Protein AF-A0A4V0WVE1-F1 (afdb_monomer_lite)

Foldseek 3Di:
DCPDPPDDDQDQDDDPVNVDDCVPRDQDLVDGDPLCVLLQNDHNPDDDPDGDQDQDPSNLVCLLPPPNNLVQLVVLLVVCVPVNLQVSLCVQQVDGDDPVVNVVLVVDRSSVSSSCSCRDSCSSRPD

Sequence (127 aa):
MRVGQVKHPWPVSKGGDRYRRGLYTFFFRGSPHPALTVFDSPDSITTCTRRLRSNTPLQALTLLNDTAFFEFAQAMEKLIAKDGIEMAFRRCVARKPAAKEIERLRKLDSLTAARVLLNLDETITRE

Radius of gyration: 17.5 Å; chains: 1; bounding box: 53×32×42 Å

pLDDT: mean 89.94, std 11.24, range [35.88, 98.44]

Structure (mmCIF, N/CA/C/O backbone):
data_AF-A0A4V0WVE1-F1
#
_entry.id   AF-A0A4V0WVE1-F1
#
loop_
_atom_site.group_PDB
_atom_site.id
_atom_site.type_symbol
_atom_site.label_atom_id
_atom_site.label_alt_id
_atom_site.label_comp_id
_atom_site.label_asym_id
_atom_site.label_entity_id
_atom_site.label_seq_id
_atom_site.pdbx_PDB_ins_code
_atom_site.Cartn_x
_atom_site.Cartn_y
_atom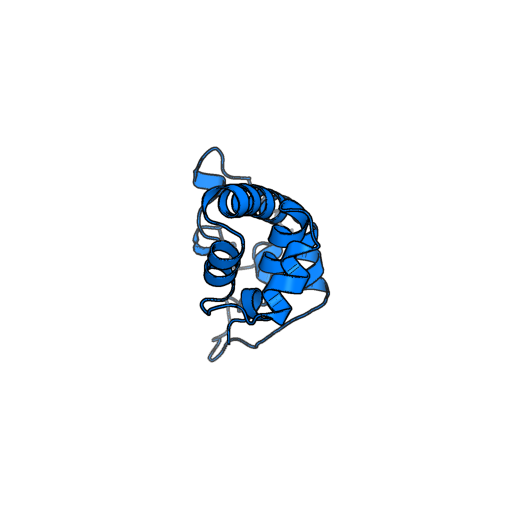_site.Cartn_z
_atom_site.occupancy
_atom_site.B_iso_or_equiv
_atom_site.auth_seq_id
_atom_site.auth_comp_id
_atom_site.auth_asym_id
_atom_site.auth_atom_id
_atom_site.pdbx_PDB_model_num
ATOM 1 N N . MET A 1 1 ? 36.741 -0.685 -22.841 1.00 35.88 1 MET A N 1
ATOM 2 C CA . MET A 1 1 ? 35.455 -0.840 -23.556 1.00 35.88 1 MET A CA 1
ATOM 3 C C . MET A 1 1 ? 34.320 -0.373 -22.654 1.00 35.88 1 MET A C 1
ATOM 5 O O . MET A 1 1 ? 33.963 -1.085 -21.727 1.00 35.88 1 MET A O 1
ATOM 9 N N . ARG A 1 2 ? 33.770 0.828 -22.878 1.00 39.84 2 ARG A N 1
ATOM 10 C CA . ARG A 1 2 ? 32.473 1.217 -22.301 1.00 39.84 2 ARG A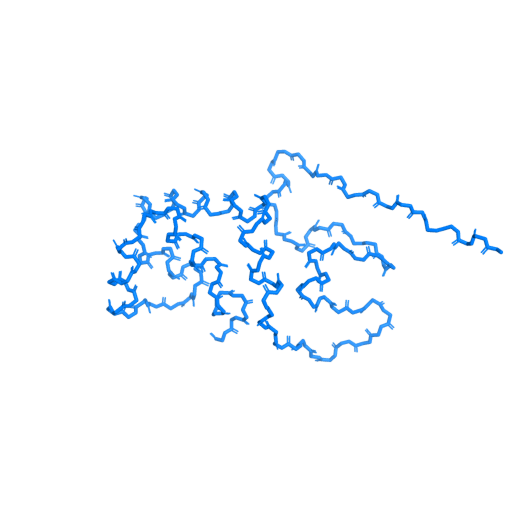 CA 1
ATOM 11 C C . ARG A 1 2 ? 31.391 0.570 -23.162 1.00 39.84 2 ARG A C 1
ATOM 13 O O . ARG A 1 2 ? 30.924 1.180 -24.117 1.00 39.84 2 ARG A O 1
ATOM 20 N N . VAL A 1 3 ? 31.047 -0.680 -22.868 1.00 46.66 3 VAL A N 1
ATOM 21 C CA . VAL A 1 3 ? 29.814 -1.276 -23.394 1.00 46.66 3 VAL A CA 1
ATOM 22 C C . VAL A 1 3 ? 28.688 -0.573 -22.637 1.00 46.66 3 VAL A C 1
ATOM 24 O O . VAL A 1 3 ? 28.456 -0.829 -21.459 1.00 46.66 3 VAL A O 1
ATOM 27 N N . GLY A 1 4 ? 28.165 0.479 -23.267 1.00 49.84 4 GLY A N 1
ATOM 28 C CA . GLY A 1 4 ? 27.380 1.522 -22.625 1.00 49.84 4 GLY A CA 1
ATOM 29 C C . GLY A 1 4 ? 26.081 0.992 -22.034 1.00 49.84 4 GLY A C 1
ATOM 30 O O . GLY A 1 4 ? 25.237 0.466 -22.753 1.00 49.84 4 GLY A O 1
ATOM 31 N N . GLN A 1 5 ? 25.895 1.202 -20.732 1.00 63.19 5 GLN A N 1
ATOM 32 C CA . GLN A 1 5 ? 24.567 1.224 -20.129 1.00 63.19 5 GLN A CA 1
ATOM 33 C C . GLN A 1 5 ? 23.750 2.310 -20.836 1.00 63.19 5 GLN A C 1
ATOM 35 O O . GLN A 1 5 ? 23.896 3.501 -20.555 1.00 63.19 5 GLN A O 1
ATOM 40 N N . VAL A 1 6 ? 22.904 1.908 -21.782 1.00 69.88 6 VAL A N 1
ATOM 41 C CA . VAL A 1 6 ? 21.861 2.786 -22.306 1.00 69.88 6 VAL A CA 1
ATOM 42 C C . VAL A 1 6 ? 20.922 3.068 -21.138 1.00 69.88 6 VAL A C 1
ATOM 44 O O . VAL A 1 6 ? 20.313 2.155 -20.583 1.00 69.88 6 VAL A O 1
ATOM 47 N N . LYS A 1 7 ? 20.841 4.330 -20.707 1.00 69.19 7 LYS A N 1
ATOM 48 C CA . LYS A 1 7 ? 19.898 4.731 -19.662 1.00 69.19 7 LYS A CA 1
ATOM 49 C C . LYS A 1 7 ? 18.491 4.589 -20.228 1.00 69.19 7 LYS A C 1
ATOM 51 O O . LYS A 1 7 ? 18.070 5.409 -21.038 1.00 69.19 7 LYS A O 1
ATOM 56 N N . HIS A 1 8 ? 17.770 3.565 -19.795 1.00 78.00 8 HIS A N 1
ATOM 57 C CA . HIS A 1 8 ? 16.367 3.401 -20.139 1.00 78.00 8 HIS A CA 1
ATOM 58 C C . HIS A 1 8 ? 15.508 4.279 -19.215 1.00 78.00 8 HIS A C 1
ATOM 60 O O . HIS A 1 8 ? 15.484 4.037 -18.005 1.00 78.00 8 HIS A O 1
ATOM 66 N N . PRO A 1 9 ? 14.844 5.334 -19.725 1.00 83.38 9 PRO A N 1
ATOM 67 C CA . PRO A 1 9 ? 13.919 6.107 -18.912 1.00 83.38 9 PRO A CA 1
ATOM 68 C C . PRO A 1 9 ? 12.655 5.287 -18.631 1.00 83.38 9 PRO A C 1
ATOM 70 O O . PRO A 1 9 ? 12.211 4.503 -19.469 1.00 83.38 9 PRO A O 1
ATOM 73 N N . TRP A 1 10 ? 12.050 5.525 -17.470 1.00 86.38 10 TRP A N 1
ATOM 74 C CA . TRP A 1 10 ? 10.749 4.979 -17.088 1.00 86.38 10 TRP A CA 1
ATOM 75 C C . TRP A 1 10 ? 9.691 6.080 -17.230 1.00 86.38 10 TRP A C 1
ATOM 77 O O . TRP A 1 10 ? 9.449 6.816 -16.271 1.00 86.38 10 TRP A O 1
ATOM 87 N N . PRO A 1 11 ? 9.115 6.292 -18.430 1.00 89.56 11 PRO A N 1
ATOM 88 C CA . PRO A 1 11 ? 8.131 7.346 -18.627 1.00 89.56 11 PRO A CA 1
ATOM 89 C C . PRO A 1 11 ? 6.859 7.037 -17.836 1.00 89.56 11 PRO A C 1
ATOM 91 O O . PRO A 1 11 ? 6.276 5.958 -17.950 1.00 89.56 11 PRO A O 1
ATOM 94 N N . VAL A 1 12 ? 6.409 8.010 -17.047 1.00 90.62 12 VAL A N 1
ATOM 95 C CA . VAL A 1 12 ? 5.158 7.895 -16.295 1.00 90.62 12 VAL A CA 1
ATOM 96 C C . VAL A 1 12 ? 3.987 7.964 -17.275 1.00 90.62 12 VAL A C 1
ATOM 98 O O . VAL A 1 12 ? 3.868 8.911 -18.056 1.00 90.62 12 VAL A O 1
ATOM 101 N N . SER A 1 13 ? 3.120 6.951 -17.238 1.00 92.62 13 SER A N 1
ATOM 102 C CA . SER A 1 13 ? 1.879 6.943 -18.022 1.00 92.62 13 SER A CA 1
ATOM 103 C C . SER A 1 13 ? 0.954 8.087 -17.587 1.00 92.62 13 SER A C 1
ATOM 105 O O . SER A 1 13 ? 0.966 8.494 -16.426 1.00 92.62 13 SER A O 1
ATOM 107 N N . LYS A 1 14 ? 0.148 8.620 -18.511 1.00 93.69 14 LYS A N 1
ATOM 108 C CA . LYS A 1 14 ? -0.763 9.749 -18.250 1.00 93.69 14 LYS A CA 1
ATOM 109 C C . LYS A 1 14 ? -2.203 9.274 -18.044 1.00 93.69 14 LYS A C 1
ATOM 111 O O . LYS A 1 14 ? -2.590 8.216 -18.528 1.00 93.69 14 LYS A O 1
ATOM 116 N N . GLY A 1 15 ? -3.011 10.090 -17.364 1.00 93.06 15 GLY A N 1
ATOM 117 C CA . GLY A 1 15 ? -4.439 9.825 -17.168 1.00 93.06 15 GLY A CA 1
ATOM 118 C C . GLY A 1 15 ? -4.706 8.510 -16.429 1.00 93.06 15 GLY A C 1
ATOM 119 O O . GLY A 1 15 ? -3.971 8.144 -15.513 1.00 93.06 15 GLY A O 1
ATOM 120 N N . GLY A 1 16 ? -5.754 7.791 -16.840 1.00 91.31 16 GLY A N 1
ATOM 121 C CA . GLY A 1 16 ? -6.148 6.520 -16.221 1.00 91.31 16 GLY A CA 1
ATOM 122 C C . GLY A 1 16 ? -5.096 5.412 -16.341 1.00 91.31 16 GLY A C 1
ATOM 123 O O . GLY A 1 16 ? -5.001 4.563 -15.456 1.00 91.31 16 GLY A O 1
ATOM 124 N N . ASP A 1 17 ? -4.249 5.455 -17.376 1.00 91.69 17 ASP A N 1
ATOM 125 C CA . ASP A 1 17 ? -3.218 4.437 -17.606 1.00 91.69 17 ASP A CA 1
ATOM 126 C C . ASP A 1 17 ? -2.157 4.387 -16.499 1.00 91.69 17 ASP A C 1
ATOM 128 O O . ASP A 1 17 ? -1.535 3.342 -16.293 1.00 91.69 17 ASP A O 1
ATOM 132 N N . ARG A 1 18 ? -1.987 5.489 -15.753 1.00 92.19 18 ARG A N 1
ATOM 133 C CA . ARG A 1 18 ? -1.086 5.584 -14.594 1.00 92.19 18 ARG A CA 1
ATOM 134 C C . ARG A 1 18 ? -1.479 4.645 -13.450 1.00 92.19 18 ARG A C 1
ATOM 136 O O . ARG A 1 18 ? -0.614 4.218 -12.696 1.00 92.19 18 ARG A O 1
ATOM 143 N N . TYR A 1 19 ? -2.766 4.317 -13.335 1.00 92.44 19 TYR A N 1
ATOM 144 C CA . TYR A 1 19 ? -3.339 3.551 -12.223 1.00 92.44 19 TYR A CA 1
ATOM 145 C C . TYR A 1 19 ? -3.667 2.100 -12.597 1.00 92.44 19 TYR A C 1
ATOM 147 O O . TYR A 1 19 ? -4.384 1.405 -11.874 1.00 92.44 19 TYR A O 1
ATOM 155 N N . ARG A 1 20 ? -3.171 1.624 -13.746 1.00 92.94 20 ARG A N 1
ATOM 156 C CA . ARG A 1 20 ? -3.330 0.224 -14.153 1.00 92.94 20 ARG A CA 1
ATOM 157 C C . ARG A 1 20 ? -2.560 -0.700 -13.213 1.00 92.94 20 ARG A C 1
ATOM 159 O O . ARG A 1 20 ? -1.629 -0.299 -12.521 1.00 92.94 20 ARG A O 1
ATOM 166 N N . ARG A 1 21 ? -2.944 -1.979 -13.213 1.00 90.12 21 ARG A N 1
ATOM 167 C CA . ARG A 1 21 ? -2.230 -3.017 -12.454 1.00 90.12 21 ARG A CA 1
ATOM 168 C C . ARG A 1 21 ? -0.755 -3.032 -12.861 1.00 90.12 21 ARG A C 1
ATOM 170 O O . ARG A 1 21 ? -0.462 -2.951 -14.051 1.00 90.12 21 ARG A O 1
ATOM 177 N N . GLY A 1 22 ? 0.144 -3.247 -11.897 1.00 87.00 22 GLY A N 1
ATOM 178 C CA . GLY A 1 22 ? 1.595 -3.309 -12.140 1.00 87.00 22 GLY A CA 1
ATOM 179 C C . GLY A 1 22 ? 2.031 -4.367 -13.165 1.00 87.00 22 GLY A C 1
ATOM 180 O O . GLY A 1 22 ? 3.117 -4.260 -13.719 1.00 87.00 22 GLY A O 1
ATOM 181 N N . LEU A 1 23 ? 1.161 -5.334 -13.486 1.00 87.69 23 LEU A N 1
ATOM 182 C CA . LEU A 1 23 ? 1.323 -6.269 -14.609 1.00 87.69 23 LEU A CA 1
ATOM 183 C C . LEU A 1 23 ? 1.536 -5.561 -15.961 1.00 87.69 23 LEU A C 1
ATOM 185 O O . LEU A 1 23 ? 2.175 -6.116 -16.845 1.00 87.69 23 LEU A O 1
ATOM 189 N N . TYR A 1 24 ? 0.999 -4.349 -16.124 1.00 91.00 24 TYR A N 1
ATOM 190 C CA . TYR A 1 24 ? 1.102 -3.556 -17.351 1.00 91.00 24 TYR A CA 1
ATOM 191 C C . TYR A 1 24 ? 2.278 -2.570 -17.343 1.00 91.00 24 TYR A C 1
ATOM 193 O O . TYR A 1 24 ? 2.406 -1.760 -18.262 1.00 91.00 24 TYR A O 1
ATOM 201 N N . THR A 1 25 ? 3.128 -2.605 -16.314 1.00 89.12 25 THR A N 1
ATOM 202 C CA . THR A 1 25 ? 4.368 -1.827 -16.298 1.00 89.12 25 THR A CA 1
ATOM 203 C C . THR A 1 25 ? 5.309 -2.386 -17.357 1.00 89.12 25 THR A C 1
ATOM 205 O O . THR A 1 25 ? 5.566 -3.589 -17.399 1.00 89.12 25 THR A O 1
ATOM 208 N N . PHE A 1 26 ? 5.825 -1.511 -18.222 1.00 87.38 26 PHE A N 1
ATOM 209 C CA . PHE A 1 26 ? 6.794 -1.903 -19.241 1.00 87.38 26 PHE A CA 1
ATOM 210 C C . PHE A 1 26 ? 8.009 -2.591 -18.596 1.00 87.38 26 PHE A C 1
ATOM 212 O O . PHE A 1 26 ? 8.450 -2.192 -17.519 1.00 87.38 26 PHE A O 1
ATOM 219 N N . PHE A 1 27 ? 8.560 -3.612 -19.251 1.00 84.56 27 PHE A N 1
ATOM 220 C CA . PHE A 1 27 ? 9.621 -4.449 -18.694 1.00 84.56 27 PHE A CA 1
ATOM 221 C C . PHE A 1 27 ? 10.811 -4.532 -19.659 1.00 84.56 27 PHE A C 1
ATOM 223 O O . PHE A 1 27 ? 10.698 -5.127 -20.731 1.00 84.56 27 PHE A O 1
ATOM 230 N N . PHE A 1 28 ? 11.968 -3.963 -19.290 1.00 84.56 28 PHE A N 1
ATOM 231 C CA . PHE A 1 28 ? 13.218 -4.237 -20.009 1.00 84.56 28 PHE A CA 1
ATOM 232 C C . PHE A 1 28 ? 13.824 -5.535 -19.485 1.00 84.56 28 PHE A C 1
ATOM 234 O O . PHE A 1 28 ? 14.069 -5.678 -18.289 1.00 84.56 28 PHE A O 1
ATOM 241 N N . ARG A 1 29 ? 14.148 -6.455 -20.399 1.00 81.88 29 ARG A N 1
ATOM 242 C CA . ARG A 1 29 ? 14.663 -7.788 -20.057 1.00 81.88 29 ARG A CA 1
ATOM 243 C C . ARG A 1 29 ? 15.901 -7.755 -19.146 1.00 81.88 29 ARG A C 1
ATOM 245 O O . ARG A 1 29 ? 15.991 -8.567 -18.234 1.00 81.88 29 ARG A O 1
ATOM 252 N N . GLY A 1 30 ? 16.830 -6.825 -19.389 1.00 82.06 30 GLY A N 1
ATOM 253 C CA . GLY A 1 30 ? 18.078 -6.689 -18.622 1.00 82.06 30 GLY A CA 1
ATOM 254 C C . GLY A 1 30 ? 18.062 -5.621 -17.523 1.00 82.06 30 GLY A C 1
ATOM 255 O O . GLY A 1 30 ? 19.062 -5.450 -16.834 1.00 82.06 30 GLY A O 1
ATOM 256 N N . SER A 1 31 ? 16.971 -4.865 -17.372 1.00 84.62 31 SER A N 1
ATOM 257 C CA . SER A 1 31 ? 16.863 -3.799 -16.370 1.00 84.62 31 SER A CA 1
ATOM 258 C C . SER A 1 31 ? 15.398 -3.647 -15.949 1.00 84.62 31 SER A C 1
ATOM 260 O O . SER A 1 31 ? 14.680 -2.814 -16.505 1.00 84.62 31 SER A O 1
ATOM 262 N N . PRO A 1 32 ? 14.907 -4.492 -15.027 1.00 85.62 32 PRO A N 1
ATOM 263 C CA . PRO A 1 32 ? 13.527 -4.412 -14.567 1.00 85.62 32 PRO A CA 1
ATOM 264 C C . PRO A 1 32 ? 13.254 -3.081 -13.855 1.00 85.62 32 PRO A C 1
ATOM 266 O O . PRO A 1 32 ? 14.163 -2.412 -13.357 1.00 85.62 32 PRO A O 1
ATOM 269 N N . HIS A 1 33 ? 11.977 -2.701 -13.791 1.00 89.44 33 HIS A N 1
ATOM 270 C CA . HIS A 1 33 ? 11.555 -1.501 -13.072 1.00 89.44 33 HIS A CA 1
ATOM 271 C C . HIS A 1 33 ? 11.980 -1.587 -11.591 1.00 89.44 33 HIS A C 1
ATOM 273 O O . HIS A 1 33 ? 11.762 -2.637 -10.983 1.00 89.44 33 HIS A O 1
ATOM 279 N N . PRO A 1 34 ? 12.508 -0.514 -10.963 1.00 89.12 34 PRO A N 1
ATOM 280 C CA . PRO A 1 34 ? 13.051 -0.575 -9.601 1.00 89.12 34 PRO A CA 1
ATOM 281 C C . PRO A 1 34 ? 12.097 -1.175 -8.560 1.00 89.12 34 PRO A C 1
ATOM 283 O O . PRO A 1 34 ? 12.512 -1.992 -7.743 1.00 89.12 34 PRO A O 1
ATOM 286 N N . ALA A 1 35 ? 10.805 -0.839 -8.629 1.00 89.56 35 ALA A N 1
ATOM 287 C CA . ALA A 1 35 ? 9.800 -1.429 -7.743 1.00 89.56 35 ALA A CA 1
ATOM 288 C C . ALA A 1 35 ? 9.694 -2.958 -7.904 1.00 89.56 35 ALA A C 1
ATOM 290 O O . ALA A 1 35 ? 9.578 -3.668 -6.914 1.00 89.56 35 ALA A O 1
ATOM 291 N N . LEU A 1 36 ? 9.790 -3.492 -9.127 1.00 89.44 36 LEU A N 1
ATOM 292 C CA . LEU A 1 36 ? 9.751 -4.940 -9.359 1.00 89.44 36 LEU A CA 1
ATOM 293 C C . LEU A 1 36 ? 10.956 -5.635 -8.715 1.00 89.44 36 LEU A C 1
ATOM 295 O O . LEU A 1 36 ? 10.796 -6.702 -8.132 1.00 89.44 36 LEU A O 1
ATOM 299 N N . THR A 1 37 ? 12.134 -5.009 -8.756 1.00 89.12 37 THR A N 1
ATOM 300 C CA . THR A 1 37 ? 13.335 -5.512 -8.072 1.00 89.12 37 THR A CA 1
ATOM 301 C C . THR A 1 37 ? 13.161 -5.525 -6.555 1.00 89.12 37 THR A C 1
ATOM 303 O O . THR A 1 37 ? 13.497 -6.516 -5.920 1.00 89.12 37 THR A O 1
ATOM 306 N N . VAL A 1 38 ? 12.603 -4.457 -5.970 1.00 92.12 38 VAL A N 1
ATOM 307 C CA . VAL A 1 38 ? 12.333 -4.393 -4.520 1.00 92.12 38 VAL A CA 1
ATOM 308 C C . VAL A 1 38 ? 11.366 -5.495 -4.079 1.00 92.12 38 VAL A C 1
ATOM 310 O O . VAL A 1 38 ? 11.519 -6.041 -2.991 1.00 92.12 38 VAL A O 1
ATOM 313 N N . PHE A 1 39 ? 10.393 -5.849 -4.920 1.00 90.75 39 PHE A N 1
ATOM 314 C CA . PHE A 1 39 ? 9.417 -6.912 -4.657 1.00 90.75 39 PHE A CA 1
ATOM 315 C C . PHE A 1 39 ? 9.815 -8.271 -5.252 1.00 90.75 39 PHE A C 1
ATOM 317 O O . PHE A 1 39 ? 8.941 -9.054 -5.627 1.00 90.75 39 PHE A O 1
ATOM 324 N N . ASP A 1 40 ? 11.114 -8.566 -5.329 1.00 89.69 40 ASP A N 1
ATOM 325 C CA . ASP A 1 40 ? 11.651 -9.887 -5.685 1.00 89.69 40 ASP A CA 1
ATOM 326 C C . ASP A 1 40 ? 11.069 -10.449 -6.990 1.00 89.69 40 ASP A C 1
ATOM 328 O O . ASP A 1 40 ? 10.662 -11.615 -7.077 1.00 89.69 40 ASP A O 1
ATOM 332 N N . SER A 1 41 ? 10.959 -9.594 -8.011 1.00 88.12 41 SER A N 1
ATOM 333 C CA . SER A 1 41 ? 10.621 -10.045 -9.358 1.00 88.12 41 SER A CA 1
ATOM 334 C C . SER A 1 41 ? 11.620 -11.113 -9.800 1.00 88.12 41 SER A C 1
ATOM 336 O O . SER A 1 41 ? 12.826 -10.918 -9.629 1.00 88.12 41 SER A O 1
ATOM 338 N N . PRO A 1 42 ? 11.149 -12.219 -10.402 1.00 87.25 42 PRO A N 1
ATOM 339 C CA . PRO A 1 42 ? 12.043 -13.233 -10.922 1.00 87.25 42 PRO A CA 1
ATOM 340 C C . PRO A 1 42 ? 12.928 -12.657 -12.024 1.00 87.25 42 PRO A C 1
ATOM 342 O O . PRO A 1 42 ? 12.567 -11.706 -12.727 1.00 87.25 42 PRO A O 1
ATOM 345 N N . ASP A 1 43 ? 14.088 -13.276 -12.166 1.00 84.56 43 ASP A N 1
ATOM 346 C CA . ASP A 1 43 ? 15.023 -12.994 -13.235 1.00 84.56 43 ASP A CA 1
ATOM 347 C C . ASP A 1 43 ? 14.488 -13.512 -14.592 1.00 84.56 43 ASP A C 1
ATOM 349 O O . ASP A 1 43 ? 13.732 -14.481 -14.658 1.00 84.56 43 ASP A O 1
ATOM 353 N N . SER A 1 44 ? 14.841 -12.830 -15.687 1.00 84.06 44 SER A N 1
ATOM 354 C CA . SER A 1 44 ? 14.289 -13.082 -17.030 1.00 84.06 44 SER A CA 1
ATOM 355 C C . SER A 1 44 ? 15.101 -14.075 -17.877 1.00 84.06 44 SER A C 1
ATOM 357 O O . SER A 1 44 ? 14.762 -14.339 -19.038 1.00 84.06 44 SER A O 1
ATOM 359 N N . ILE A 1 45 ? 16.206 -14.592 -17.334 1.00 86.06 45 ILE A N 1
ATOM 360 C CA . ILE A 1 45 ? 17.100 -15.554 -17.989 1.00 86.06 45 ILE A CA 1
ATOM 361 C C . ILE A 1 45 ? 17.087 -16.925 -17.300 1.00 86.06 45 ILE A C 1
ATOM 363 O O . ILE A 1 45 ? 17.519 -17.903 -17.906 1.00 86.06 45 ILE A O 1
ATOM 367 N N . THR A 1 46 ? 16.554 -17.023 -16.081 1.00 87.50 46 THR A N 1
ATOM 368 C CA . THR A 1 46 ? 16.462 -18.268 -15.306 1.00 87.50 46 THR A CA 1
ATOM 369 C C . THR A 1 46 ? 15.017 -18.690 -15.041 1.00 87.50 46 THR A C 1
ATOM 371 O O . THR A 1 46 ? 14.095 -17.879 -15.000 1.00 87.50 46 THR A O 1
ATOM 374 N N . THR A 1 47 ? 14.794 -19.997 -14.874 1.00 89.62 47 THR A N 1
ATOM 375 C CA . THR A 1 47 ? 13.462 -20.516 -14.526 1.00 89.62 47 THR A CA 1
ATOM 376 C C . THR A 1 47 ? 13.195 -20.311 -13.036 1.00 89.62 47 THR A C 1
ATOM 378 O O . THR A 1 47 ? 13.962 -20.780 -12.198 1.00 89.62 47 THR A O 1
ATOM 381 N N . CYS A 1 48 ? 12.076 -19.667 -12.699 1.00 86.56 48 CYS A N 1
ATOM 382 C CA . CYS A 1 48 ? 11.600 -19.519 -11.325 1.00 86.56 48 CYS A CA 1
ATOM 383 C C . CYS A 1 48 ? 10.511 -20.563 -11.038 1.00 86.56 48 CYS A C 1
ATOM 385 O O . CYS A 1 48 ? 9.379 -20.431 -11.496 1.00 86.56 48 CYS A O 1
ATOM 387 N N . THR A 1 49 ? 10.846 -21.618 -10.292 1.00 90.44 49 THR A N 1
ATOM 388 C CA . THR A 1 49 ? 9.894 -22.691 -9.940 1.00 90.44 49 THR A CA 1
ATOM 389 C C . THR A 1 49 ? 8.945 -22.299 -8.810 1.00 90.44 49 THR A C 1
ATOM 391 O O . THR A 1 49 ? 7.848 -22.844 -8.698 1.00 90.44 49 THR A O 1
ATOM 394 N N . ARG A 1 50 ? 9.356 -21.347 -7.966 1.00 87.25 50 ARG A N 1
ATOM 395 C CA . ARG A 1 50 ? 8.570 -20.817 -6.852 1.00 87.25 50 ARG A CA 1
ATOM 396 C C . ARG A 1 50 ? 9.048 -19.415 -6.491 1.00 87.25 50 ARG A C 1
ATOM 398 O O . ARG A 1 50 ? 10.248 -19.166 -6.422 1.00 87.25 50 ARG A O 1
ATOM 405 N N . ARG A 1 51 ? 8.106 -18.531 -6.159 1.00 83.69 51 ARG A N 1
ATOM 406 C CA . ARG A 1 51 ? 8.409 -17.219 -5.577 1.00 83.69 51 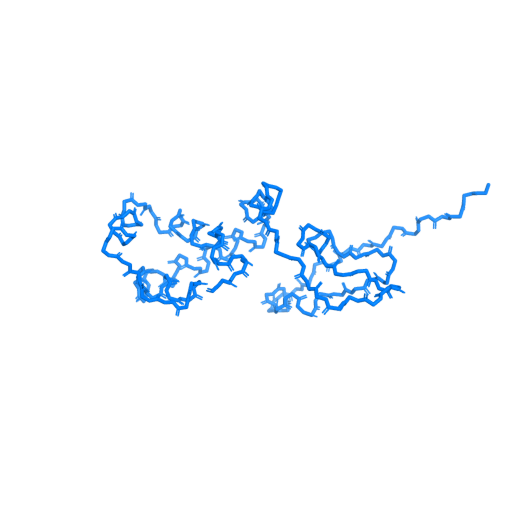ARG A CA 1
ATOM 407 C C . ARG A 1 51 ? 8.667 -17.342 -4.073 1.00 83.69 51 ARG A C 1
ATOM 409 O O . ARG A 1 51 ? 7.878 -17.966 -3.358 1.00 83.69 51 ARG A O 1
ATOM 416 N N . LEU A 1 52 ? 9.761 -16.748 -3.602 1.00 83.31 52 LEU A N 1
ATOM 417 C CA . LEU A 1 52 ? 10.050 -16.634 -2.173 1.00 83.31 52 LEU A C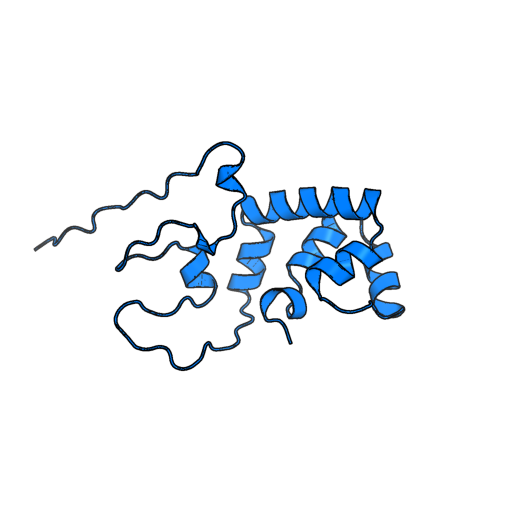A 1
ATOM 418 C C . LEU A 1 52 ? 9.101 -15.623 -1.522 1.00 83.31 52 LEU A C 1
ATOM 420 O O . LEU A 1 52 ? 8.679 -14.652 -2.151 1.00 83.31 52 LEU A O 1
ATOM 424 N N . ARG A 1 53 ? 8.750 -15.878 -0.261 1.00 83.88 53 ARG A N 1
ATOM 425 C CA . ARG A 1 53 ? 8.065 -14.894 0.575 1.00 83.88 53 ARG A CA 1
ATOM 426 C C . ARG A 1 53 ? 9.123 -13.990 1.189 1.00 83.88 53 ARG A C 1
ATOM 428 O O . ARG A 1 53 ? 10.033 -14.487 1.849 1.00 83.88 53 ARG A O 1
ATOM 435 N N . SER A 1 54 ? 8.957 -12.692 0.999 1.00 86.81 54 SER A N 1
ATOM 436 C CA . SER A 1 54 ? 9.832 -11.671 1.559 1.00 86.81 54 SER A CA 1
ATOM 437 C C . SER A 1 54 ? 8.985 -10.593 2.208 1.00 86.81 54 SER A C 1
ATOM 439 O O . SER A 1 54 ? 7.960 -10.192 1.663 1.00 86.81 54 SER A O 1
ATOM 441 N N . ASN A 1 55 ? 9.430 -10.141 3.373 1.00 89.75 55 ASN A N 1
ATOM 442 C CA . ASN A 1 55 ? 8.870 -8.998 4.077 1.00 89.75 55 ASN A CA 1
ATOM 443 C C . ASN A 1 55 ? 10.035 -8.143 4.577 1.00 89.75 55 ASN A C 1
ATOM 445 O O . ASN A 1 55 ? 10.397 -8.163 5.754 1.00 89.75 55 ASN A O 1
ATOM 449 N N . THR A 1 56 ? 10.732 -7.506 3.636 1.00 92.00 56 THR A N 1
ATOM 450 C CA . THR A 1 56 ? 11.941 -6.746 3.966 1.00 92.00 56 THR A CA 1
ATOM 451 C C . THR A 1 56 ? 11.584 -5.326 4.414 1.00 92.00 56 THR A C 1
ATOM 453 O O . THR A 1 56 ? 10.633 -4.735 3.894 1.00 92.00 56 THR A O 1
ATOM 456 N N . PRO A 1 57 ? 12.376 -4.702 5.308 1.00 94.06 57 PRO A N 1
ATOM 457 C CA . PRO A 1 57 ? 12.188 -3.294 5.655 1.00 94.06 57 PRO A CA 1
ATOM 458 C C . PRO A 1 57 ? 12.216 -2.365 4.435 1.00 94.06 57 PRO A C 1
ATOM 460 O O . PRO A 1 57 ? 11.532 -1.347 4.426 1.00 94.06 57 PRO A O 1
ATOM 463 N N . LEU A 1 58 ? 12.964 -2.728 3.384 1.00 94.25 58 LEU A N 1
ATOM 464 C CA . LEU A 1 58 ? 12.997 -1.975 2.131 1.00 94.25 58 LEU A CA 1
ATOM 465 C C . LEU A 1 58 ? 11.646 -2.014 1.407 1.00 94.25 58 LEU A C 1
ATOM 467 O O . LEU A 1 58 ? 11.186 -0.972 0.955 1.00 94.25 58 LEU A O 1
ATOM 471 N N . GLN A 1 59 ? 10.984 -3.173 1.346 1.00 94.50 59 GLN A N 1
ATOM 472 C CA . GLN A 1 59 ? 9.638 -3.293 0.775 1.00 94.50 59 GLN A CA 1
ATOM 473 C C . GLN A 1 59 ? 8.638 -2.426 1.544 1.00 94.50 59 GLN A C 1
ATOM 475 O O . GLN A 1 59 ? 7.924 -1.628 0.934 1.00 94.50 59 GLN A O 1
ATOM 480 N N . ALA A 1 60 ? 8.642 -2.507 2.878 1.00 95.12 60 ALA A N 1
ATOM 481 C CA . ALA A 1 60 ? 7.788 -1.669 3.716 1.00 95.12 60 ALA A CA 1
ATOM 482 C C . ALA A 1 60 ? 8.069 -0.172 3.496 1.00 95.12 60 ALA A C 1
ATOM 484 O O . ALA A 1 60 ? 7.138 0.616 3.318 1.00 95.12 60 ALA A O 1
ATOM 485 N N . LEU A 1 61 ? 9.346 0.220 3.433 1.00 95.38 61 LEU A N 1
ATOM 486 C CA . LEU A 1 61 ? 9.757 1.601 3.198 1.00 95.38 61 LEU A CA 1
ATOM 487 C C . LEU A 1 61 ? 9.340 2.098 1.807 1.00 95.38 61 LEU A C 1
ATOM 489 O O . LEU A 1 61 ? 8.887 3.234 1.686 1.00 95.38 61 LEU A O 1
ATOM 493 N N . THR A 1 62 ? 9.440 1.268 0.766 1.00 95.06 62 THR A N 1
ATOM 494 C CA . THR A 1 62 ? 8.978 1.617 -0.584 1.00 95.06 62 THR A CA 1
ATOM 495 C C . THR A 1 62 ? 7.482 1.912 -0.594 1.00 95.06 62 THR A C 1
ATOM 497 O O . THR A 1 62 ? 7.084 2.959 -1.092 1.00 95.06 62 THR A O 1
ATOM 500 N N . LEU A 1 63 ? 6.653 1.066 0.020 1.00 95.00 63 LEU A N 1
ATOM 501 C CA . LEU A 1 63 ? 5.204 1.300 0.106 1.00 95.00 63 LEU A CA 1
ATOM 502 C C . LEU A 1 63 ? 4.850 2.570 0.892 1.00 95.00 63 LEU A C 1
ATOM 504 O O . LEU A 1 63 ? 3.861 3.228 0.590 1.00 95.00 63 LEU A O 1
ATOM 508 N N . LEU A 1 64 ? 5.639 2.920 1.911 1.00 94.56 64 LEU A N 1
ATOM 509 C CA . LEU A 1 64 ? 5.380 4.101 2.738 1.00 94.56 64 LEU A CA 1
ATOM 510 C C . LEU A 1 64 ? 5.745 5.426 2.060 1.00 94.56 64 LEU A C 1
ATOM 512 O O . LEU A 1 64 ? 5.173 6.451 2.448 1.00 94.56 64 LEU A O 1
ATOM 516 N N . ASN A 1 65 ? 6.692 5.407 1.115 1.00 94.88 65 ASN A N 1
ATOM 517 C CA . ASN A 1 65 ? 7.316 6.610 0.551 1.00 94.88 65 ASN A CA 1
ATOM 518 C C . ASN A 1 65 ? 7.097 6.798 -0.953 1.00 94.88 65 ASN A C 1
ATOM 520 O O . ASN A 1 65 ? 7.236 7.916 -1.446 1.00 94.88 65 ASN A O 1
ATOM 524 N N . ASP A 1 66 ? 6.791 5.741 -1.703 1.00 94.31 66 ASP A N 1
ATOM 525 C CA . ASP A 1 66 ? 6.571 5.863 -3.138 1.00 94.31 66 ASP A CA 1
ATOM 526 C C . ASP A 1 66 ? 5.280 6.646 -3.432 1.00 94.31 66 ASP A C 1
ATOM 528 O O . ASP A 1 66 ? 4.221 6.417 -2.839 1.00 94.31 66 ASP A O 1
ATOM 532 N N . THR A 1 67 ? 5.377 7.584 -4.376 1.00 94.00 67 THR A N 1
ATOM 533 C CA . THR A 1 67 ? 4.277 8.489 -4.740 1.00 94.00 67 THR A CA 1
ATOM 534 C C . THR A 1 67 ? 3.006 7.757 -5.165 1.00 94.00 67 THR A C 1
ATOM 536 O O . THR A 1 67 ? 1.912 8.193 -4.810 1.00 94.00 67 THR A O 1
ATOM 539 N N . ALA A 1 68 ? 3.120 6.633 -5.880 1.00 92.25 68 ALA A N 1
ATOM 540 C CA . ALA A 1 68 ? 1.959 5.868 -6.314 1.00 92.25 68 ALA A CA 1
ATOM 541 C C . ALA A 1 68 ? 1.239 5.249 -5.112 1.00 92.25 68 ALA A C 1
ATOM 543 O O . ALA A 1 68 ? 0.015 5.311 -5.028 1.00 92.25 68 ALA A O 1
ATOM 544 N N . PHE A 1 69 ? 1.988 4.719 -4.142 1.00 94.50 69 PHE A N 1
ATOM 545 C CA . PHE A 1 69 ? 1.403 4.133 -2.936 1.00 94.50 69 PHE A CA 1
ATOM 546 C C . PHE A 1 69 ? 0.779 5.176 -2.009 1.00 94.50 69 PHE A C 1
ATOM 548 O O . PHE A 1 69 ? -0.256 4.899 -1.400 1.00 94.50 69 PHE A O 1
ATOM 555 N N . PHE A 1 70 ? 1.325 6.392 -1.959 1.00 96.62 70 PHE A N 1
ATOM 556 C CA . PHE A 1 70 ? 0.663 7.499 -1.271 1.00 96.62 70 PHE A CA 1
ATOM 557 C C . PHE A 1 70 ? -0.681 7.858 -1.926 1.00 96.62 70 PHE A C 1
ATOM 559 O O . PHE A 1 70 ? -1.692 7.981 -1.236 1.00 96.62 70 PHE A O 1
ATOM 566 N N . GLU A 1 71 ? -0.736 7.940 -3.257 1.00 96.31 71 GLU A N 1
ATOM 567 C CA . GLU A 1 71 ? -1.991 8.172 -3.986 1.00 96.31 71 GLU A CA 1
ATOM 568 C C . GLU A 1 71 ? -2.993 7.018 -3.801 1.00 96.31 71 GLU A C 1
ATOM 570 O O . GLU A 1 71 ? -4.196 7.250 -3.649 1.00 96.31 71 GLU A O 1
ATOM 575 N N . PHE A 1 72 ? -2.519 5.768 -3.741 1.00 95.88 72 PHE A N 1
ATOM 576 C CA . PHE A 1 72 ? -3.363 4.617 -3.408 1.00 95.88 72 PHE A CA 1
ATOM 577 C C . PHE A 1 72 ? -3.928 4.720 -1.990 1.00 95.88 72 PHE A C 1
ATOM 579 O O . PHE A 1 72 ? -5.098 4.398 -1.782 1.00 95.88 72 PHE A O 1
ATOM 586 N N . ALA A 1 73 ? -3.145 5.212 -1.027 1.00 97.56 73 ALA A N 1
ATOM 587 C CA . ALA A 1 73 ? -3.624 5.459 0.327 1.00 97.56 73 ALA A CA 1
ATOM 588 C C . ALA A 1 73 ? -4.699 6.555 0.361 1.00 97.56 73 ALA A C 1
ATOM 590 O O . ALA A 1 73 ? -5.710 6.374 1.030 1.00 97.56 73 ALA A O 1
ATOM 591 N N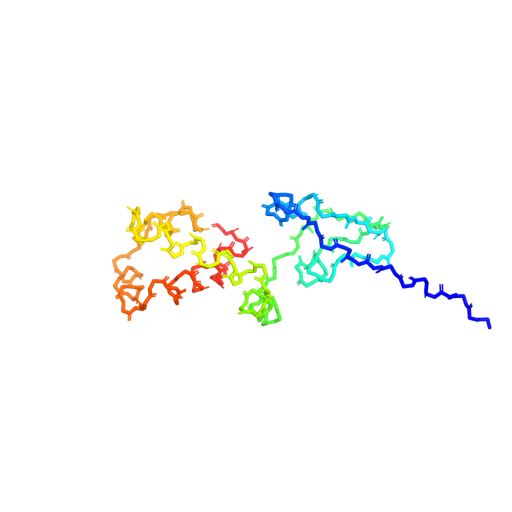 . GLN A 1 74 ? -4.556 7.630 -0.420 1.00 97.75 74 GLN A N 1
ATOM 592 C CA . GLN A 1 74 ? -5.600 8.657 -0.561 1.00 97.75 74 GLN A CA 1
ATOM 593 C C . GLN A 1 74 ? -6.877 8.109 -1.220 1.00 97.75 74 GLN A C 1
ATOM 595 O O . GLN A 1 74 ? -7.994 8.490 -0.870 1.00 97.75 74 GLN A O 1
ATOM 600 N N . ALA A 1 75 ? -6.750 7.197 -2.187 1.00 97.06 75 ALA A N 1
ATOM 601 C CA . ALA A 1 75 ? -7.909 6.520 -2.764 1.00 97.06 75 ALA A CA 1
ATOM 602 C C . ALA A 1 75 ? -8.585 5.586 -1.744 1.00 97.06 75 ALA A C 1
ATOM 604 O O . ALA A 1 75 ? -9.813 5.543 -1.659 1.00 97.06 75 ALA A O 1
ATOM 605 N N . MET A 1 76 ? -7.792 4.873 -0.943 1.00 97.88 76 MET A N 1
ATOM 606 C CA . MET A 1 76 ? -8.283 4.007 0.127 1.00 97.88 76 MET A CA 1
ATOM 607 C C . MET A 1 76 ? -8.938 4.808 1.260 1.00 97.88 76 MET A C 1
ATOM 609 O O . MET A 1 76 ? -9.976 4.397 1.760 1.00 97.88 76 MET A O 1
ATOM 613 N N . GLU A 1 77 ? -8.408 5.977 1.612 1.00 98.44 77 GLU A N 1
ATOM 614 C CA . GLU A 1 77 ? -9.016 6.916 2.562 1.00 98.44 77 GLU A CA 1
ATOM 615 C C . GLU A 1 77 ? -10.450 7.278 2.144 1.00 98.44 77 GLU A C 1
ATOM 617 O O . GLU A 1 77 ? -11.381 7.193 2.945 1.00 98.44 77 GLU A O 1
ATOM 622 N N . LYS A 1 78 ? -10.662 7.592 0.859 1.00 98.06 78 LYS A N 1
ATOM 623 C CA . LYS A 1 78 ? -12.004 7.868 0.318 1.00 98.06 78 LYS A CA 1
ATOM 624 C C . LYS A 1 78 ? -12.930 6.653 0.415 1.00 98.06 78 LYS A C 1
ATOM 626 O O . LYS A 1 78 ? -14.124 6.814 0.657 1.00 98.06 78 LYS A O 1
ATOM 631 N N . LEU A 1 79 ? -12.398 5.441 0.239 1.00 97.25 79 LEU A N 1
ATOM 632 C CA . LEU A 1 79 ? -13.161 4.204 0.436 1.00 97.25 79 LEU A CA 1
ATOM 633 C C . LEU A 1 79 ? -13.500 3.970 1.910 1.00 97.25 79 LEU A C 1
ATOM 635 O O . LEU A 1 79 ? -14.610 3.539 2.193 1.00 97.25 79 LEU A O 1
ATOM 639 N N . ILE A 1 80 ? -12.597 4.288 2.841 1.00 97.88 80 ILE A N 1
ATOM 640 C CA . ILE A 1 80 ? -12.864 4.220 4.285 1.00 97.88 80 ILE A CA 1
ATOM 641 C C . ILE A 1 80 ? -13.999 5.178 4.652 1.00 97.88 80 ILE A C 1
ATOM 643 O O . ILE A 1 80 ? -14.930 4.773 5.343 1.00 97.88 80 ILE A O 1
ATOM 647 N N . ALA A 1 81 ? -13.965 6.414 4.148 1.00 97.00 81 ALA A N 1
ATOM 648 C CA . ALA A 1 81 ? -15.010 7.403 4.406 1.00 97.00 81 ALA A CA 1
ATOM 649 C C . ALA A 1 81 ? -16.384 6.984 3.851 1.00 97.00 81 ALA A C 1
ATOM 651 O O . ALA A 1 81 ? -17.412 7.299 4.446 1.00 97.00 81 ALA A O 1
ATOM 652 N N . LYS A 1 82 ? -16.406 6.277 2.715 1.00 97.75 82 LYS A N 1
ATOM 653 C CA . LYS A 1 82 ? -17.640 5.856 2.039 1.00 97.75 82 LYS A CA 1
ATOM 654 C C . LYS A 1 82 ? -18.207 4.533 2.563 1.00 97.75 82 LYS A C 1
ATOM 656 O O . LYS A 1 82 ? -19.400 4.445 2.832 1.00 97.75 82 LYS A O 1
ATOM 661 N N . ASP A 1 83 ? -17.366 3.507 2.649 1.00 97.12 83 ASP A N 1
ATOM 662 C CA . ASP A 1 83 ? -17.768 2.113 2.879 1.00 97.12 83 ASP A CA 1
ATOM 663 C C . ASP A 1 83 ? -17.399 1.614 4.295 1.00 97.12 83 ASP A C 1
ATOM 665 O O . ASP A 1 83 ? -17.756 0.495 4.671 1.00 97.12 83 ASP A O 1
ATOM 669 N N . GLY A 1 84 ? -16.669 2.412 5.080 1.00 96.75 84 GLY A N 1
ATOM 670 C CA . GLY A 1 84 ? -16.195 2.058 6.418 1.00 96.75 84 GLY A CA 1
ATOM 671 C C . GLY A 1 84 ? -14.849 1.324 6.441 1.00 96.75 84 GLY A C 1
ATOM 672 O O . GLY A 1 84 ? -14.385 0.726 5.462 1.00 96.75 84 GLY A O 1
ATOM 673 N N . ILE A 1 85 ? -14.205 1.348 7.608 1.00 97.19 85 ILE A N 1
ATOM 674 C CA . ILE A 1 85 ? -12.857 0.803 7.816 1.00 97.19 85 ILE A CA 1
ATOM 675 C C . ILE A 1 85 ? -12.816 -0.730 7.743 1.00 97.19 85 ILE A C 1
ATOM 677 O O . ILE A 1 85 ? -11.830 -1.313 7.298 1.00 97.19 85 ILE A O 1
ATOM 681 N N . GLU A 1 86 ? -13.913 -1.400 8.093 1.00 97.25 86 GLU A N 1
ATOM 682 C CA . GLU A 1 86 ? -14.083 -2.848 7.981 1.00 97.25 86 GLU A CA 1
ATOM 683 C C . GLU A 1 86 ? -14.071 -3.307 6.520 1.00 97.25 86 GLU A C 1
ATOM 685 O O . GLU A 1 86 ? -13.547 -4.381 6.211 1.00 97.25 86 GLU A O 1
ATOM 690 N N . MET A 1 87 ? -14.654 -2.511 5.616 1.00 97.00 87 MET A N 1
ATOM 691 C CA . MET A 1 87 ? -14.642 -2.808 4.186 1.00 97.00 87 MET A CA 1
ATOM 692 C C . MET A 1 87 ? -13.239 -2.611 3.613 1.00 97.00 87 MET A C 1
ATOM 694 O O . MET A 1 87 ? -12.755 -3.474 2.881 1.00 97.00 87 MET A O 1
ATOM 698 N N . ALA A 1 88 ? -12.561 -1.522 3.981 1.00 96.88 88 ALA A N 1
ATOM 699 C CA . ALA A 1 88 ? -11.172 -1.287 3.590 1.00 96.88 88 ALA A CA 1
ATOM 700 C C . ALA A 1 88 ? -10.248 -2.422 4.060 1.00 96.88 88 ALA A C 1
ATOM 702 O O . ALA A 1 88 ? -9.477 -2.956 3.263 1.00 96.88 88 ALA A O 1
ATOM 703 N N . PHE A 1 89 ? -10.406 -2.877 5.308 1.00 97.38 89 PHE A N 1
ATOM 704 C CA . PHE A 1 89 ? -9.675 -4.026 5.840 1.00 97.38 89 PHE A CA 1
ATOM 705 C C . PHE A 1 89 ? -9.868 -5.275 4.974 1.00 97.38 89 PHE A C 1
ATOM 707 O O . PHE A 1 89 ? -8.899 -5.898 4.544 1.00 97.38 89 PHE A O 1
ATOM 714 N N . ARG A 1 90 ? -11.122 -5.614 4.645 1.00 96.12 90 ARG A N 1
ATOM 715 C CA . ARG A 1 90 ? -11.432 -6.764 3.782 1.00 96.12 90 ARG A CA 1
ATOM 716 C C . ARG A 1 90 ? -10.851 -6.624 2.378 1.00 96.12 90 ARG A C 1
ATOM 718 O O . ARG A 1 90 ? -10.473 -7.632 1.792 1.00 96.12 90 ARG A O 1
ATOM 725 N N . ARG A 1 91 ? -10.780 -5.412 1.821 1.00 95.00 91 ARG A N 1
ATOM 726 C CA . ARG A 1 91 ? -10.184 -5.182 0.494 1.00 95.00 91 ARG A CA 1
ATOM 727 C C . ARG A 1 91 ? -8.677 -5.452 0.489 1.00 95.00 91 ARG A C 1
ATOM 729 O O . ARG A 1 91 ? -8.189 -6.001 -0.494 1.00 95.00 91 ARG A O 1
ATOM 736 N N . CYS A 1 92 ? -7.969 -5.104 1.563 1.00 94.94 92 CYS A N 1
ATOM 737 C CA . CYS A 1 92 ? -6.529 -5.343 1.676 1.00 94.94 92 CYS A CA 1
ATOM 738 C C . CYS A 1 92 ? -6.207 -6.799 2.044 1.00 94.94 92 CYS A C 1
ATOM 740 O O . CYS A 1 92 ? -5.377 -7.433 1.400 1.00 94.94 92 CYS A O 1
ATOM 742 N N . VAL A 1 93 ? -6.916 -7.337 3.036 1.00 95.00 93 VAL A N 1
ATOM 743 C CA . VAL A 1 93 ? -6.532 -8.568 3.745 1.00 95.00 93 VAL A CA 1
ATOM 744 C C . VAL A 1 93 ? -7.430 -9.768 3.390 1.00 95.00 93 VAL A C 1
ATOM 746 O O . VAL A 1 93 ? -7.148 -10.903 3.737 1.00 95.00 93 VAL A O 1
ATOM 749 N N . ALA A 1 94 ? -8.536 -9.561 2.668 1.00 94.88 94 ALA A N 1
ATOM 750 C CA . ALA A 1 94 ? -9.472 -10.610 2.229 1.00 94.88 94 ALA A CA 1
ATOM 751 C C . ALA A 1 94 ? -10.179 -11.424 3.341 1.00 94.88 94 ALA A C 1
ATOM 753 O O . ALA A 1 94 ? -10.899 -12.375 3.040 1.00 94.88 94 ALA A O 1
ATOM 754 N N . ARG A 1 95 ? -10.093 -11.008 4.610 1.00 95.06 95 ARG A N 1
ATOM 755 C CA . ARG A 1 95 ? -10.848 -11.579 5.744 1.00 95.06 95 ARG A CA 1
ATOM 756 C C . ARG A 1 95 ? -11.538 -10.503 6.577 1.00 95.06 95 ARG A C 1
ATOM 758 O O . ARG A 1 95 ? -11.274 -9.310 6.431 1.00 95.06 95 ARG A O 1
ATOM 765 N N . LYS A 1 96 ? -12.444 -10.918 7.469 1.00 96.62 96 LYS A N 1
ATOM 766 C CA . LYS A 1 96 ? -13.041 -10.005 8.455 1.00 96.62 96 LYS A CA 1
ATOM 767 C C . LYS A 1 96 ? -11.985 -9.622 9.506 1.00 96.62 96 LYS A C 1
ATOM 769 O O . LYS A 1 96 ? -11.232 -10.501 9.931 1.00 96.62 96 LYS A O 1
ATOM 774 N N . PRO A 1 97 ? -11.949 -8.357 9.948 1.00 96.88 97 PRO A N 1
ATOM 775 C CA . PRO A 1 97 ? -11.065 -7.958 11.030 1.00 96.88 97 PRO A CA 1
ATOM 776 C C . PRO A 1 97 ? -11.582 -8.464 12.378 1.00 96.88 97 PRO A C 1
ATOM 778 O O . PRO A 1 97 ? -12.793 -8.530 12.614 1.00 96.88 97 PRO A O 1
ATOM 781 N N . ALA A 1 98 ? -10.662 -8.790 13.277 1.00 97.44 98 ALA A N 1
ATOM 782 C CA . ALA A 1 98 ? -10.953 -9.063 14.673 1.00 97.44 98 ALA A CA 1
ATOM 783 C C . ALA A 1 98 ? -11.294 -7.763 15.422 1.00 97.44 98 ALA A C 1
ATOM 785 O O . ALA A 1 98 ? -10.877 -6.669 15.035 1.00 97.44 98 ALA A O 1
ATOM 786 N N . ALA A 1 99 ? -11.994 -7.879 16.556 1.00 97.44 99 ALA A N 1
ATOM 787 C CA . ALA A 1 99 ? -12.407 -6.720 17.355 1.00 97.44 99 ALA A CA 1
ATOM 788 C C . ALA A 1 99 ? -11.222 -5.813 17.745 1.00 97.44 99 ALA A C 1
ATOM 790 O O . ALA A 1 99 ? -11.310 -4.594 17.623 1.00 97.44 99 ALA A O 1
ATOM 791 N N . LYS A 1 100 ? -10.083 -6.411 18.122 1.00 97.88 100 LYS A N 1
ATOM 792 C CA . LYS A 1 100 ? -8.856 -5.680 18.484 1.00 97.88 100 LYS A CA 1
ATOM 793 C C . LYS A 1 100 ? -8.220 -4.946 17.297 1.00 97.88 100 LYS A C 1
ATOM 795 O O . LYS A 1 100 ? -7.631 -3.887 17.490 1.00 97.88 100 LYS A O 1
ATOM 800 N N . GLU A 1 101 ? -8.312 -5.497 16.086 1.00 97.25 101 GLU A N 1
ATOM 801 C CA . GLU A 1 101 ? -7.756 -4.874 14.875 1.00 97.25 101 GLU A CA 1
ATOM 802 C C . GLU A 1 101 ? -8.560 -3.626 14.506 1.00 97.25 101 GLU A C 1
ATOM 804 O O . GLU A 1 101 ? -7.981 -2.562 14.299 1.00 97.25 101 GLU A O 1
ATOM 809 N N . ILE A 1 102 ? -9.894 -3.726 14.527 1.00 97.00 102 ILE A N 1
ATOM 810 C CA . ILE A 1 102 ? -10.772 -2.571 14.306 1.00 97.00 102 ILE A CA 1
ATOM 811 C C . ILE A 1 102 ? -10.593 -1.508 15.380 1.00 97.00 102 ILE A C 1
ATOM 813 O O . ILE A 1 102 ? -10.506 -0.327 15.052 1.00 97.00 102 ILE A O 1
ATOM 817 N N . GLU A 1 103 ? -10.510 -1.902 16.651 1.00 97.50 103 GLU A N 1
ATOM 818 C CA . GLU A 1 103 ? -10.305 -0.952 17.744 1.00 97.50 103 GLU A CA 1
ATOM 819 C C . GLU A 1 103 ? -9.007 -0.153 17.559 1.00 97.50 103 GLU A C 1
ATOM 821 O O . GLU A 1 103 ? -8.994 1.057 17.771 1.00 97.50 103 GLU A O 1
ATOM 826 N N . ARG A 1 104 ? -7.919 -0.803 17.122 1.00 97.44 104 ARG A N 1
ATOM 827 C CA . ARG A 1 104 ? -6.647 -0.124 16.830 1.00 97.44 104 ARG A CA 1
ATOM 828 C C . ARG A 1 104 ? -6.756 0.802 15.627 1.00 97.44 104 ARG A C 1
ATOM 830 O O . ARG A 1 104 ? -6.314 1.941 15.706 1.00 97.44 104 ARG A O 1
ATOM 837 N N . LEU A 1 105 ? -7.351 0.330 14.535 1.00 96.94 105 LEU A N 1
ATOM 838 C CA . LEU A 1 105 ? -7.463 1.106 13.303 1.00 96.94 105 LEU A CA 1
ATOM 839 C C . LEU A 1 105 ? -8.346 2.350 13.473 1.00 96.94 105 LEU A C 1
ATOM 841 O O . LEU A 1 105 ? -8.030 3.392 12.914 1.00 96.94 105 LEU A O 1
ATOM 845 N N . ARG A 1 106 ? -9.396 2.284 14.301 1.00 96.31 106 ARG A N 1
ATOM 846 C CA . ARG A 1 106 ? -10.264 3.435 14.615 1.00 96.31 106 ARG A CA 1
ATOM 847 C C . ARG A 1 106 ? -9.592 4.521 15.463 1.00 96.31 106 ARG A C 1
ATOM 849 O O . ARG A 1 106 ? -10.144 5.609 15.574 1.00 96.31 106 ARG A O 1
ATOM 856 N N . LYS A 1 107 ? -8.428 4.246 16.066 1.00 97.69 107 LYS A N 1
ATOM 857 C CA . LYS A 1 107 ? -7.627 5.260 16.782 1.00 97.69 107 LYS A CA 1
ATOM 858 C C . LYS A 1 107 ? -6.796 6.127 15.832 1.00 97.69 107 LYS A C 1
ATOM 860 O O . LYS A 1 107 ? -6.206 7.104 16.280 1.00 97.69 107 LYS A O 1
ATOM 865 N N . LEU A 1 108 ? -6.717 5.754 14.556 1.00 97.44 108 LEU A N 1
ATOM 866 C CA . LEU A 1 108 ? -5.954 6.452 13.526 1.00 97.44 108 LEU A CA 1
ATOM 867 C C . LEU A 1 108 ? -6.887 7.328 12.685 1.00 97.44 108 LEU A C 1
ATOM 869 O O . LEU A 1 108 ? -8.068 7.016 12.527 1.00 97.44 108 LEU A O 1
ATOM 873 N N . ASP A 1 109 ? -6.349 8.395 12.097 1.00 97.62 109 ASP A N 1
ATOM 874 C CA . ASP A 1 109 ? -7.047 9.095 11.020 1.00 97.62 109 ASP A CA 1
ATOM 875 C C . ASP A 1 109 ? -7.171 8.194 9.777 1.00 97.62 109 ASP A C 1
ATOM 877 O O . ASP A 1 109 ? -6.444 7.208 9.615 1.00 97.62 109 ASP A O 1
ATOM 881 N N . SER A 1 110 ? -8.107 8.527 8.885 1.00 96.88 110 SER A N 1
ATOM 882 C CA . SER A 1 110 ? -8.452 7.665 7.746 1.00 96.88 110 SER A CA 1
ATOM 883 C C . SER A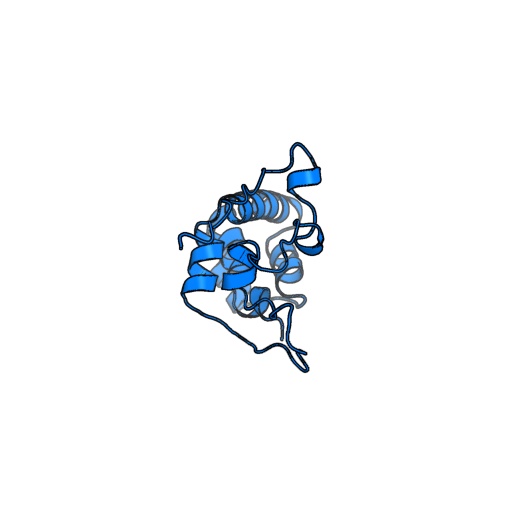 1 110 ? -7.284 7.458 6.775 1.00 96.88 110 SER A C 1
ATOM 885 O O . SER A 1 110 ? -7.132 6.358 6.237 1.00 96.88 110 SER A O 1
ATOM 887 N N . LEU A 1 111 ? -6.428 8.467 6.577 1.00 97.69 111 LEU A N 1
ATOM 888 C CA . LEU A 1 111 ? -5.255 8.350 5.713 1.00 97.69 111 LEU A CA 1
ATOM 889 C C . LEU A 1 111 ? -4.183 7.469 6.361 1.00 97.69 111 LEU A C 1
ATOM 891 O O . LEU A 1 111 ? -3.633 6.583 5.706 1.00 97.69 111 LEU A O 1
ATOM 895 N N . THR A 1 112 ? -3.902 7.658 7.649 1.00 97.88 112 THR A N 1
ATOM 896 C CA . THR A 1 112 ? -2.958 6.804 8.379 1.00 97.88 112 THR A CA 1
ATOM 897 C C . THR A 1 112 ? -3.449 5.359 8.434 1.00 97.88 112 THR A C 1
ATOM 899 O O . THR A 1 112 ? -2.670 4.445 8.168 1.00 97.88 112 THR A O 1
ATOM 902 N N . ALA A 1 113 ? -4.742 5.129 8.680 1.00 97.75 113 ALA A N 1
ATOM 903 C CA . ALA A 1 113 ? -5.339 3.798 8.620 1.00 97.75 113 ALA A CA 1
ATOM 904 C C . ALA A 1 113 ? -5.177 3.158 7.231 1.00 97.75 113 ALA A C 1
ATOM 906 O O . ALA A 1 113 ? -4.770 2.001 7.133 1.00 97.75 113 ALA A O 1
ATOM 907 N N . ALA A 1 114 ? -5.423 3.910 6.153 1.00 97.88 114 ALA A N 1
ATOM 908 C CA . ALA A 1 114 ? -5.199 3.445 4.786 1.00 97.88 114 ALA A CA 1
ATOM 909 C C . ALA A 1 114 ? -3.735 3.052 4.531 1.00 97.88 114 ALA A C 1
ATOM 911 O O . ALA A 1 114 ? -3.471 1.981 3.982 1.00 97.88 114 ALA A O 1
ATOM 912 N N . ARG A 1 115 ? -2.778 3.883 4.961 1.00 97.44 115 ARG A N 1
ATOM 913 C CA . ARG A 1 115 ? -1.339 3.602 4.820 1.00 97.44 115 ARG A CA 1
ATOM 914 C C . ARG A 1 115 ? -0.926 2.353 5.593 1.00 97.44 115 ARG A C 1
ATOM 916 O O . ARG A 1 115 ? -0.199 1.532 5.047 1.00 97.44 115 ARG A O 1
ATOM 923 N N . VAL A 1 116 ? -1.421 2.187 6.823 1.00 96.94 116 VAL A N 1
ATOM 924 C CA . VAL A 1 116 ? -1.185 0.981 7.629 1.00 96.94 116 VAL A CA 1
ATOM 925 C C . VAL A 1 116 ? -1.722 -0.248 6.904 1.00 96.94 116 VAL A C 1
ATOM 927 O O . VAL A 1 116 ? -0.967 -1.189 6.693 1.00 96.94 116 VAL A O 1
ATOM 930 N N . LEU A 1 117 ? -2.981 -0.223 6.452 1.00 96.94 117 LEU A N 1
ATOM 931 C CA . LEU A 1 117 ? -3.605 -1.355 5.759 1.00 96.94 117 LEU A CA 1
ATOM 932 C C . LEU A 1 117 ? -2.844 -1.774 4.494 1.00 96.94 117 LEU A C 1
ATOM 934 O O . LEU A 1 117 ? -2.723 -2.966 4.222 1.00 96.94 117 LEU A O 1
ATOM 938 N N . LEU A 1 118 ? -2.325 -0.814 3.726 1.00 95.81 118 LEU A N 1
ATOM 939 C CA . LEU A 1 118 ? -1.545 -1.081 2.513 1.00 95.81 118 LEU A CA 1
ATOM 940 C C . LEU A 1 118 ? -0.116 -1.574 2.797 1.00 95.81 118 LEU A C 1
ATOM 942 O O . LEU A 1 118 ? 0.531 -2.087 1.887 1.00 95.81 118 LEU A O 1
ATOM 946 N N . ASN A 1 119 ? 0.373 -1.428 4.031 1.00 95.94 119 ASN A N 1
ATOM 947 C CA . ASN A 1 119 ? 1.725 -1.809 4.446 1.00 95.94 119 ASN A CA 1
ATOM 948 C C . ASN A 1 119 ? 1.774 -3.064 5.331 1.00 95.94 119 ASN A C 1
ATOM 950 O O . ASN A 1 119 ? 2.862 -3.490 5.705 1.00 95.94 119 ASN A O 1
ATOM 954 N N . LEU A 1 120 ? 0.625 -3.656 5.676 1.00 94.88 120 LEU A N 1
ATOM 955 C CA . LEU A 1 120 ? 0.595 -4.912 6.425 1.00 94.88 120 LEU A CA 1
ATOM 956 C C . LEU A 1 120 ? 1.305 -6.018 5.641 1.00 94.88 120 LEU A C 1
ATOM 958 O O . LEU A 1 120 ? 1.120 -6.162 4.432 1.00 94.88 120 LEU A O 1
ATOM 962 N N . ASP A 1 121 ? 2.054 -6.845 6.354 1.00 91.38 121 ASP A N 1
ATOM 963 C CA . ASP A 1 121 ? 2.676 -8.056 5.828 1.00 91.38 121 ASP A CA 1
ATOM 964 C C . ASP A 1 121 ? 1.648 -8.983 5.166 1.00 91.38 121 ASP A C 1
ATOM 966 O O . ASP A 1 121 ? 1.894 -9.488 4.070 1.00 91.38 121 ASP A O 1
ATOM 970 N N . GLU A 1 122 ? 0.466 -9.121 5.768 1.00 92.19 122 GLU A N 1
ATOM 971 C CA . GLU A 1 122 ? -0.656 -9.896 5.228 1.00 92.19 122 GLU A CA 1
ATOM 972 C C . GLU A 1 122 ? -1.162 -9.327 3.886 1.00 92.19 122 GLU A C 1
ATOM 974 O O . GLU A 1 122 ? -1.478 -10.079 2.964 1.00 92.19 122 GLU A O 1
ATOM 979 N N . THR A 1 123 ? -1.151 -7.998 3.719 1.00 91.50 123 THR A N 1
ATOM 980 C CA . THR A 1 123 ? -1.495 -7.338 2.447 1.00 91.50 123 THR A CA 1
ATOM 981 C C . THR A 1 123 ? -0.418 -7.565 1.383 1.00 91.50 123 THR A C 1
ATOM 983 O O . THR A 1 123 ? -0.735 -7.773 0.211 1.00 91.50 123 THR A O 1
ATOM 986 N N . ILE A 1 124 ? 0.858 -7.519 1.776 1.00 86.94 124 ILE A N 1
ATOM 987 C CA . ILE A 1 124 ? 2.006 -7.597 0.859 1.00 86.94 124 ILE A CA 1
ATOM 988 C C . ILE A 1 124 ? 2.246 -9.032 0.385 1.00 86.94 124 ILE A C 1
ATOM 990 O O . ILE A 1 124 ? 2.476 -9.273 -0.802 1.00 86.94 124 ILE A O 1
ATOM 994 N N . THR A 1 125 ? 2.226 -9.983 1.315 1.00 82.06 125 THR A N 1
ATOM 995 C CA . THR A 1 125 ? 2.675 -11.359 1.072 1.00 82.06 125 THR A CA 1
ATOM 996 C C . THR A 1 125 ? 1.531 -12.341 0.849 1.00 82.06 125 THR A C 1
ATOM 998 O O . THR A 1 125 ? 1.773 -13.349 0.183 1.00 82.06 125 THR A O 1
ATOM 1001 N N . ARG A 1 126 ? 0.310 -12.012 1.313 1.00 64.12 126 ARG A N 1
ATOM 1002 C CA . ARG A 1 126 ? -0.907 -12.844 1.289 1.00 64.12 126 ARG A CA 1
ATOM 1003 C C . ARG A 1 126 ? -0.667 -14.282 1.772 1.00 64.12 126 ARG A C 1
ATOM 1005 O O . ARG A 1 126 ? -0.219 -15.148 1.014 1.00 64.12 126 ARG A O 1
ATOM 1012 N N . GLU A 1 127 ? -1.042 -14.542 3.020 1.00 54.31 127 GLU A N 1
ATOM 1013 C CA . GLU A 1 127 ? -1.404 -15.887 3.486 1.00 54.31 127 GLU A CA 1
ATOM 1014 C C . GLU A 1 127 ? -2.925 -16.043 3.511 1.00 54.31 127 GLU A C 1
ATOM 1016 O O . GLU A 1 127 ? -3.614 -15.061 3.864 1.00 54.31 127 GLU A O 1
#

Secondary structure (DSSP, 8-state):
----------PPPPGGGGGS-GGGS--BTTB--HHHHHTTPPPSSS--SSPPP---HHHHHHHHH-HHHHHHHHHHHHHHHHH-HHHHHHHHHSSPPPHHHHHHHTTS-HHHHHHHHHH-HHHHH--